Protein AF-A0A3M0WIN6-F1 (afdb_monomer_lite)

Secondary structure (DSSP, 8-state):
---SEEEEE-TT--EEEEEHHHHHHHHHHHHHHHHHHHHHHHHHHHTT-EEEE--EEEETTTTEEEEPPPEEETTTTEEEPPP-SSSEEEEEEETTEEEEEEEEEETT-PPPHHHHHHHHHHHHTTS-SEEEEEEEEEETTEEEEEEEEHHHHHHHT--

Foldseek 3Di:
DDDQWDWDADPVRDTDTDGPVVVVVVVVVVVVQVVQLVVVCVVCVVVVKDKDFDQWEAPVVVLDIDGADWDQDPVVRDTHRHGYPARMWIWHDDPPDIQIEAEHEDQALDDDPVNLVRQVSCCVVVVHVWYWYWYWDDDPPDIDTDTDTSVVVVVVVVD

Radius of gyration: 18.34 Å; chains: 1; bounding box: 46×44×52 Å

pLDDT: mean 90.95, std 9.62, range [39.53, 98.56]

Sequence (159 aa):
MSSKFKATFDDSGNLVLKDKSKIKEGRKSRGAGARFEARVRADLESRGWIVDKWSNNVDLEKNQIVPAKKKFNPFSKVMSIGTGFPDFVCFQKNGDRFDVIGVEVKTSGRLKGEEKEKCRWYLKNEIFREILIAKKLKEKNRIRIEYINFLDIQKGIRK

Structure (mmCIF, N/CA/C/O backbone):
data_AF-A0A3M0WIN6-F1
#
_entry.id   AF-A0A3M0WIN6-F1
#
loop_
_atom_site.group_PDB
_atom_site.id
_atom_site.type_symbol
_atom_site.label_atom_id
_atom_site.label_alt_id
_atom_site.label_comp_id
_atom_site.label_asym_id
_atom_site.label_entity_id
_atom_site.label_seq_id
_atom_site.pdbx_PDB_ins_code
_atom_site.Cartn_x
_atom_site.Cartn_y
_atom_site.Cartn_z
_atom_site.occupancy
_atom_site.B_iso_or_equiv
_atom_site.auth_seq_id
_atom_site.auth_comp_id
_atom_site.auth_asym_id
_atom_site.auth_atom_id
_atom_site.pdbx_PDB_model_num
ATOM 1 N N . MET A 1 1 ? 26.556 -12.479 -31.231 1.00 48.22 1 MET A N 1
ATOM 2 C CA . MET A 1 1 ? 26.512 -11.485 -30.129 1.00 48.22 1 MET A CA 1
ATOM 3 C C . MET A 1 1 ? 25.064 -11.261 -29.702 1.00 48.22 1 MET A C 1
ATOM 5 O O . MET A 1 1 ? 24.225 -11.033 -30.562 1.00 48.22 1 MET A O 1
ATOM 9 N N . SER A 1 2 ? 24.730 -11.349 -28.409 1.00 64.75 2 SER A N 1
ATOM 10 C CA . SER A 1 2 ? 23.366 -11.042 -27.938 1.00 64.75 2 SER A CA 1
ATOM 11 C C . SER A 1 2 ? 23.137 -9.526 -27.932 1.00 64.75 2 SER A C 1
ATOM 13 O O . SER A 1 2 ? 23.825 -8.815 -27.207 1.00 64.75 2 SER A O 1
ATOM 15 N N . SER A 1 3 ? 22.124 -9.049 -28.664 1.00 78.00 3 SER A N 1
ATOM 16 C CA . SER A 1 3 ? 21.669 -7.646 -28.648 1.00 78.00 3 SER A CA 1
ATOM 17 C C . SER A 1 3 ? 21.457 -7.112 -27.217 1.00 78.00 3 SER A C 1
ATOM 19 O O . SER A 1 3 ? 20.881 -7.807 -26.371 1.00 78.00 3 SER A O 1
ATOM 21 N N . LYS A 1 4 ? 21.905 -5.878 -26.943 1.00 88.44 4 LYS A N 1
ATOM 22 C CA . LYS A 1 4 ? 21.758 -5.167 -25.651 1.00 88.44 4 LYS A CA 1
ATOM 23 C C . LYS A 1 4 ? 20.296 -4.835 -25.317 1.00 88.44 4 LYS A C 1
ATOM 25 O O . LYS A 1 4 ? 19.914 -4.775 -24.146 1.00 88.44 4 LYS A O 1
ATOM 30 N N . PHE A 1 5 ? 19.466 -4.675 -26.342 1.00 89.00 5 PHE A N 1
ATOM 31 C CA . PHE A 1 5 ? 18.077 -4.253 -26.216 1.00 89.00 5 PHE A CA 1
ATOM 32 C C . PHE A 1 5 ? 17.115 -5.416 -26.454 1.00 89.00 5 PHE A C 1
ATOM 34 O O . PHE A 1 5 ? 17.432 -6.408 -27.113 1.00 89.00 5 PHE A O 1
ATOM 41 N N . LYS A 1 6 ? 15.919 -5.306 -25.883 1.00 87.62 6 LYS A N 1
ATOM 42 C CA . LYS A 1 6 ? 14.797 -6.196 -26.161 1.00 87.62 6 LYS A CA 1
ATOM 43 C C . LYS A 1 6 ? 13.635 -5.367 -26.701 1.00 87.62 6 LYS A C 1
ATOM 45 O O . LYS A 1 6 ? 13.192 -4.440 -26.028 1.00 87.62 6 LYS A O 1
ATOM 50 N N . ALA A 1 7 ? 13.144 -5.739 -27.878 1.00 89.62 7 ALA A N 1
ATOM 51 C CA . ALA A 1 7 ? 11.899 -5.225 -28.433 1.00 89.62 7 ALA A CA 1
ATOM 52 C C . ALA A 1 7 ? 10.706 -5.636 -27.554 1.00 89.62 7 ALA A C 1
ATOM 54 O O . ALA A 1 7 ? 10.568 -6.807 -27.182 1.00 89.62 7 ALA A O 1
ATOM 55 N N . THR A 1 8 ? 9.872 -4.667 -27.188 1.00 85.88 8 THR A N 1
ATOM 56 C CA . THR A 1 8 ? 8.585 -4.857 -26.507 1.00 85.88 8 THR A CA 1
ATOM 57 C C . THR A 1 8 ? 7.556 -3.928 -27.135 1.00 85.88 8 THR A C 1
ATOM 59 O O . THR A 1 8 ? 7.941 -2.990 -27.817 1.00 85.88 8 THR A O 1
ATOM 62 N N . PHE A 1 9 ? 6.275 -4.128 -26.848 1.00 84.81 9 PHE A N 1
ATOM 63 C CA . PHE A 1 9 ? 5.231 -3.167 -27.200 1.00 84.81 9 PHE A CA 1
ATOM 64 C C . PHE A 1 9 ? 4.732 -2.453 -25.937 1.00 84.81 9 PHE A C 1
ATOM 66 O O . PHE A 1 9 ? 4.812 -3.033 -24.845 1.00 84.81 9 PHE A O 1
ATOM 73 N N . ASP A 1 10 ? 4.338 -1.186 -26.048 1.00 83.06 10 ASP A N 1
ATOM 74 C CA . ASP A 1 10 ? 3.624 -0.471 -24.983 1.00 83.06 10 ASP A CA 1
ATOM 75 C C . ASP A 1 10 ? 2.110 -0.756 -25.026 1.00 83.06 10 ASP A C 1
ATOM 77 O 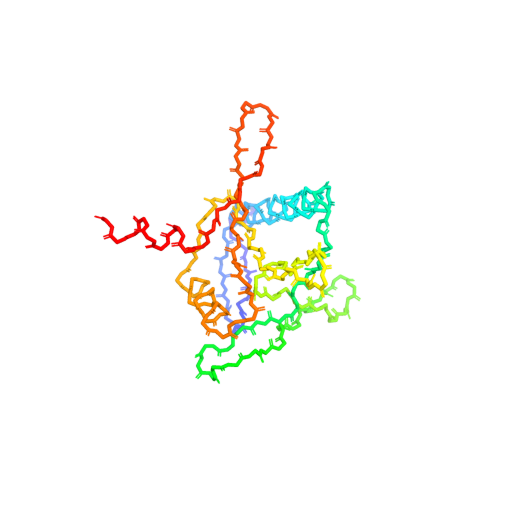O . ASP A 1 10 ? 1.640 -1.537 -25.855 1.00 83.06 10 ASP A O 1
ATOM 81 N N . ASP A 1 11 ? 1.351 -0.155 -24.106 1.00 73.44 11 ASP A N 1
ATOM 82 C CA . ASP A 1 11 ? -0.102 -0.356 -24.010 1.00 73.44 11 ASP A CA 1
ATOM 83 C C . ASP A 1 11 ? -0.863 0.215 -25.226 1.00 73.44 11 ASP A C 1
ATOM 85 O O . ASP A 1 11 ? -2.010 -0.161 -25.459 1.00 73.44 11 ASP A O 1
ATOM 89 N N . SER A 1 12 ? -0.217 1.075 -26.021 1.00 82.94 12 SER A N 1
ATOM 90 C CA . SER A 1 12 ? -0.737 1.637 -27.273 1.00 82.94 12 SER A CA 1
ATOM 91 C C . SER A 1 12 ? -0.294 0.842 -28.510 1.00 82.94 12 SER A C 1
ATOM 93 O O . SER A 1 12 ? -0.635 1.212 -29.630 1.00 82.94 12 SER A O 1
ATOM 95 N N . GLY A 1 13 ? 0.464 -0.246 -28.330 1.00 84.62 13 GLY A N 1
ATOM 96 C CA . GLY A 1 13 ? 0.952 -1.092 -29.418 1.00 84.62 13 GLY A CA 1
ATOM 97 C C . GLY A 1 13 ? 2.201 -0.567 -30.132 1.00 84.62 13 GLY A C 1
ATOM 98 O O . GLY A 1 13 ? 2.584 -1.127 -31.158 1.00 84.62 13 GLY A O 1
ATOM 99 N N . ASN A 1 14 ? 2.878 0.459 -29.609 1.00 88.62 14 ASN A N 1
ATOM 100 C CA . ASN A 1 14 ? 4.104 0.981 -30.214 1.00 88.62 14 ASN A CA 1
ATOM 101 C C . ASN A 1 14 ? 5.312 0.115 -29.858 1.00 88.62 14 ASN A C 1
ATOM 103 O O . ASN A 1 14 ? 5.451 -0.343 -28.721 1.00 88.62 14 ASN A O 1
ATOM 107 N N . LEU A 1 15 ? 6.234 -0.063 -30.809 1.00 89.31 15 LEU A N 1
ATOM 108 C CA . LEU A 1 15 ? 7.501 -0.750 -30.569 1.00 89.31 15 LEU A CA 1
ATOM 109 C C . LEU A 1 15 ? 8.407 0.095 -29.660 1.00 89.31 15 LEU A C 1
ATOM 111 O O . LEU A 1 15 ? 8.808 1.203 -30.001 1.00 89.31 15 LEU A O 1
ATOM 115 N N . VAL A 1 16 ? 8.806 -0.478 -28.528 1.00 90.19 16 VAL A N 1
ATOM 116 C CA . VAL A 1 16 ? 9.724 0.122 -27.559 1.00 90.19 16 VAL A CA 1
ATOM 117 C C . VAL A 1 16 ? 10.924 -0.794 -27.346 1.00 90.19 16 VAL A C 1
ATOM 119 O O . VAL A 1 16 ? 10.792 -1.970 -26.997 1.00 90.19 16 VAL A O 1
ATOM 122 N N . LEU A 1 17 ? 12.126 -0.242 -27.498 1.00 90.38 17 LEU A N 1
ATOM 123 C CA . LEU A 1 17 ? 13.372 -0.934 -27.179 1.00 90.38 17 LEU A CA 1
ATOM 124 C C . LEU A 1 17 ? 13.726 -0.711 -25.708 1.00 90.38 17 LEU A C 1
ATOM 126 O O . LEU A 1 17 ? 14.039 0.400 -25.288 1.00 90.38 17 LEU A O 1
ATOM 130 N N . LYS A 1 18 ? 13.697 -1.778 -24.907 1.00 86.88 18 LYS A N 1
ATOM 131 C CA . LYS A 1 18 ? 14.064 -1.723 -23.485 1.00 86.88 18 LYS A CA 1
ATOM 132 C C . LYS A 1 18 ? 15.419 -2.375 -23.249 1.00 86.88 18 LYS A C 1
ATOM 134 O O . LYS A 1 18 ? 15.676 -3.482 -23.723 1.00 86.88 18 LYS A O 1
ATOM 139 N N . ASP A 1 19 ? 16.277 -1.709 -22.478 1.00 91.50 19 ASP A N 1
ATOM 140 C CA . ASP A 1 19 ? 17.563 -2.271 -22.061 1.00 91.50 19 ASP A CA 1
ATOM 141 C C . ASP A 1 19 ? 17.332 -3.521 -21.192 1.00 91.50 19 ASP A C 1
ATOM 143 O O . ASP A 1 19 ? 16.575 -3.498 -20.210 1.00 91.50 19 ASP A O 1
ATOM 147 N N . LYS A 1 20 ? 17.984 -4.635 -21.547 1.00 89.75 20 LYS A N 1
ATOM 148 C CA . LYS A 1 20 ? 17.852 -5.910 -20.827 1.00 89.75 20 LYS A CA 1
ATOM 149 C C . LYS A 1 20 ? 18.241 -5.796 -19.344 1.00 89.75 20 LYS A C 1
ATOM 151 O O . LYS A 1 20 ? 17.625 -6.469 -18.511 1.00 89.75 20 LYS A O 1
ATOM 156 N N . SER A 1 21 ? 19.199 -4.935 -18.994 1.00 89.81 21 SER A N 1
ATOM 157 C CA . SER A 1 21 ? 19.601 -4.667 -17.604 1.00 89.81 21 SER A CA 1
ATOM 158 C C . SER A 1 21 ? 18.466 -4.017 -16.805 1.00 89.81 21 SER A C 1
ATOM 160 O O . SER A 1 21 ? 18.099 -4.516 -15.739 1.00 89.81 21 SER A O 1
ATOM 162 N N . LYS A 1 22 ? 17.805 -3.000 -17.371 1.00 89.31 22 LYS A N 1
ATOM 163 C CA . LYS A 1 22 ? 16.651 -2.317 -16.765 1.00 89.31 22 LYS A CA 1
ATOM 164 C C . LYS A 1 22 ? 15.445 -3.231 -16.603 1.00 89.31 22 LYS A C 1
ATOM 166 O O . LYS A 1 22 ? 14.759 -3.172 -15.583 1.00 89.31 22 LYS A O 1
ATOM 171 N N . ILE A 1 23 ? 15.218 -4.148 -17.543 1.00 86.62 23 ILE A N 1
ATOM 172 C CA . ILE A 1 23 ? 14.186 -5.186 -17.392 1.00 86.62 23 ILE A CA 1
ATOM 173 C C . ILE A 1 23 ? 14.491 -6.078 -16.177 1.00 86.62 23 ILE A C 1
ATOM 175 O O . ILE A 1 23 ? 13.588 -6.380 -15.388 1.00 86.62 23 ILE A O 1
ATOM 179 N N . LYS A 1 24 ? 15.752 -6.501 -16.006 1.00 89.75 24 LYS A N 1
ATOM 180 C CA . LYS A 1 24 ? 16.187 -7.341 -14.878 1.00 89.75 24 LYS A CA 1
ATOM 181 C C . LYS A 1 24 ? 16.076 -6.593 -13.544 1.00 89.75 24 LYS A C 1
ATOM 183 O O . LYS A 1 24 ? 15.525 -7.146 -12.591 1.00 89.75 24 LYS A O 1
ATOM 188 N N . GLU A 1 25 ? 16.507 -5.333 -13.493 1.00 89.94 25 GLU A N 1
ATOM 189 C CA . GLU A 1 25 ? 16.333 -4.444 -12.334 1.00 89.94 25 GLU A CA 1
ATOM 190 C C . GLU A 1 25 ? 14.855 -4.281 -11.969 1.00 89.94 25 GLU A C 1
ATOM 192 O O . GLU A 1 25 ? 14.475 -4.488 -10.817 1.00 89.94 25 GLU A O 1
ATOM 197 N N . GLY A 1 26 ? 13.993 -4.011 -12.953 1.00 87.56 26 GLY A N 1
ATOM 198 C CA . GLY A 1 26 ? 12.555 -3.864 -12.742 1.00 87.56 26 GLY A CA 1
ATOM 199 C C . GLY A 1 26 ? 11.887 -5.141 -12.223 1.00 87.56 26 GLY A C 1
ATOM 200 O O . GLY A 1 26 ? 10.994 -5.074 -11.380 1.00 87.56 26 GLY A O 1
ATOM 201 N N . ARG A 1 27 ? 12.322 -6.326 -12.676 1.00 88.62 27 ARG A N 1
ATOM 202 C CA . ARG A 1 27 ? 11.866 -7.615 -12.118 1.00 88.62 27 ARG A CA 1
ATOM 203 C C . ARG A 1 27 ? 12.288 -7.773 -10.657 1.00 88.62 27 ARG A C 1
ATOM 205 O O . ARG A 1 27 ? 11.456 -8.120 -9.822 1.00 88.62 27 ARG A O 1
ATOM 212 N N . LYS A 1 28 ? 13.553 -7.477 -10.342 1.00 91.25 28 LYS A N 1
ATOM 213 C CA . LYS A 1 28 ? 14.084 -7.549 -8.973 1.00 91.25 28 LYS A CA 1
ATOM 214 C C . LYS A 1 28 ? 13.363 -6.575 -8.037 1.00 91.25 28 LYS A C 1
ATOM 216 O O . LYS A 1 28 ? 12.997 -6.967 -6.932 1.00 91.25 28 LYS A O 1
ATOM 221 N N . SER A 1 29 ? 13.123 -5.348 -8.501 1.00 88.44 29 SER A N 1
ATOM 222 C CA . SER A 1 29 ? 12.399 -4.305 -7.770 1.00 88.44 29 SER A CA 1
ATOM 223 C C . SER A 1 29 ? 10.961 -4.725 -7.462 1.00 88.44 29 SER A C 1
ATOM 225 O O . SER A 1 29 ? 10.575 -4.742 -6.297 1.00 88.44 29 SER A O 1
ATOM 227 N N . ARG A 1 30 ? 10.202 -5.199 -8.463 1.00 88.62 30 ARG A N 1
ATOM 228 C CA . ARG A 1 30 ? 8.834 -5.711 -8.255 1.00 88.62 30 ARG A CA 1
ATOM 229 C C . ARG A 1 30 ? 8.782 -6.869 -7.263 1.00 88.62 30 ARG A C 1
ATOM 231 O O . ARG A 1 30 ? 7.947 -6.864 -6.368 1.00 88.62 30 ARG A O 1
ATOM 238 N N . GLY A 1 31 ? 9.704 -7.827 -7.376 1.00 91.69 31 GLY A N 1
ATOM 239 C CA . GLY A 1 31 ? 9.790 -8.929 -6.416 1.00 91.69 31 GLY A CA 1
ATOM 240 C C . GLY A 1 31 ? 10.124 -8.457 -4.996 1.00 91.69 31 GLY A C 1
ATOM 241 O O . GLY A 1 31 ? 9.608 -9.004 -4.027 1.00 91.69 31 GLY A O 1
ATOM 242 N N . ALA A 1 32 ? 10.973 -7.436 -4.848 1.00 91.31 32 ALA A N 1
ATOM 243 C CA . ALA A 1 32 ? 11.260 -6.835 -3.547 1.00 91.31 32 ALA A CA 1
ATOM 244 C C . ALA A 1 32 ? 10.054 -6.076 -2.975 1.00 91.31 32 ALA A C 1
ATOM 246 O O . ALA A 1 32 ? 9.805 -6.197 -1.778 1.00 91.31 32 ALA A O 1
ATOM 247 N N . GLY A 1 33 ? 9.310 -5.357 -3.821 1.00 92.50 33 GLY A N 1
ATOM 248 C CA . GLY A 1 33 ? 8.065 -4.678 -3.459 1.00 92.50 33 GLY A CA 1
ATOM 249 C C . GLY A 1 33 ? 7.017 -5.656 -2.938 1.00 92.50 33 GLY A C 1
ATOM 250 O O . GLY A 1 33 ? 6.584 -5.512 -1.804 1.00 92.50 33 GLY A O 1
ATOM 251 N N . ALA A 1 34 ? 6.730 -6.725 -3.688 1.00 92.88 34 ALA A N 1
ATOM 252 C CA . ALA A 1 34 ? 5.767 -7.752 -3.278 1.00 92.88 34 ALA A CA 1
ATOM 253 C C . ALA A 1 34 ? 6.138 -8.419 -1.939 1.00 92.88 34 ALA A C 1
ATOM 255 O O . ALA A 1 34 ? 5.289 -8.627 -1.078 1.00 92.88 34 ALA A O 1
ATOM 256 N N . ARG A 1 35 ? 7.429 -8.710 -1.716 1.00 95.25 35 ARG A N 1
ATOM 257 C CA . ARG A 1 35 ? 7.896 -9.233 -0.418 1.00 95.25 35 ARG A CA 1
ATOM 258 C C . ARG A 1 35 ? 7.745 -8.225 0.718 1.00 95.25 35 ARG A C 1
ATOM 260 O O . ARG A 1 35 ? 7.569 -8.635 1.859 1.00 95.25 35 ARG A O 1
ATOM 267 N N . PHE A 1 36 ? 7.901 -6.934 0.439 1.00 95.94 36 PHE A N 1
ATOM 268 C CA . PHE A 1 36 ? 7.728 -5.895 1.447 1.00 95.94 36 PHE A CA 1
ATOM 269 C C . PHE A 1 36 ? 6.246 -5.703 1.785 1.00 95.94 36 PHE A C 1
ATOM 271 O O . PHE A 1 36 ? 5.910 -5.704 2.959 1.00 95.94 36 PHE A O 1
ATOM 278 N N . GLU A 1 37 ? 5.372 -5.665 0.781 1.00 96.56 37 GLU A N 1
ATOM 279 C CA . GLU A 1 37 ? 3.915 -5.651 0.942 1.00 96.56 37 GLU A CA 1
ATOM 280 C C . GLU A 1 37 ? 3.416 -6.825 1.799 1.00 96.56 37 GLU A C 1
ATOM 282 O O . GLU A 1 37 ? 2.694 -6.610 2.770 1.00 96.56 37 GLU A O 1
ATOM 287 N N . ALA A 1 38 ? 3.885 -8.049 1.532 1.00 96.44 38 ALA A N 1
ATOM 288 C CA . ALA A 1 38 ? 3.541 -9.217 2.347 1.00 96.44 38 ALA A CA 1
ATOM 289 C C . ALA A 1 38 ? 3.971 -9.075 3.821 1.00 96.44 38 ALA A C 1
ATOM 291 O O . ALA A 1 38 ? 3.262 -9.521 4.718 1.00 96.44 38 ALA A O 1
ATOM 292 N N . ARG A 1 39 ? 5.115 -8.429 4.086 1.00 97.19 39 ARG A N 1
ATOM 293 C CA . ARG A 1 39 ? 5.569 -8.145 5.459 1.00 97.19 39 ARG A CA 1
ATOM 294 C C . ARG A 1 39 ? 4.727 -7.073 6.137 1.00 97.19 39 ARG A C 1
ATOM 296 O O . ARG A 1 39 ? 4.501 -7.187 7.332 1.00 97.19 39 ARG A O 1
ATOM 303 N N . VAL A 1 40 ? 4.296 -6.050 5.397 1.00 98.19 40 VAL A N 1
ATOM 304 C CA . VAL A 1 40 ? 3.401 -5.006 5.918 1.00 98.19 40 VAL A CA 1
ATOM 305 C C . VAL A 1 40 ? 2.069 -5.618 6.330 1.00 98.19 40 VAL A C 1
ATOM 307 O O . VAL A 1 40 ? 1.631 -5.372 7.445 1.00 98.19 40 VAL A O 1
ATOM 310 N N . ARG A 1 41 ? 1.481 -6.484 5.491 1.00 98.38 41 ARG A N 1
ATOM 311 C CA . ARG A 1 41 ? 0.278 -7.242 5.863 1.00 98.38 41 ARG A CA 1
ATOM 312 C C . ARG A 1 41 ? 0.484 -8.014 7.168 1.00 98.38 41 ARG A C 1
ATOM 314 O O . ARG A 1 41 ? -0.267 -7.797 8.107 1.00 98.38 41 ARG A O 1
ATOM 321 N N . ALA A 1 42 ? 1.521 -8.851 7.236 1.00 98.25 42 ALA A N 1
ATOM 322 C CA . ALA A 1 42 ? 1.775 -9.673 8.419 1.00 98.25 42 ALA A CA 1
ATOM 323 C C . ALA A 1 42 ? 2.001 -8.831 9.691 1.00 98.25 42 ALA A C 1
ATOM 325 O O . ALA A 1 42 ? 1.556 -9.206 10.771 1.00 98.25 42 ALA A O 1
ATOM 326 N N . ASP A 1 43 ? 2.679 -7.684 9.575 1.00 98.19 43 ASP A N 1
ATOM 327 C CA . ASP A 1 43 ? 2.877 -6.756 10.693 1.00 98.19 43 ASP A CA 1
ATOM 328 C C . ASP A 1 43 ? 1.556 -6.104 11.141 1.00 98.19 43 ASP A C 1
ATOM 330 O O . ASP A 1 43 ? 1.287 -6.073 12.339 1.00 98.19 43 ASP A O 1
ATOM 334 N N . LEU A 1 44 ? 0.705 -5.650 10.215 1.00 98.50 44 LEU A N 1
ATOM 335 C CA . LEU A 1 44 ? -0.625 -5.104 10.527 1.00 98.50 44 LEU A CA 1
ATOM 336 C C . LEU A 1 44 ? -1.532 -6.150 11.191 1.00 98.50 44 LEU A C 1
ATOM 338 O O . LEU A 1 44 ? -2.119 -5.875 12.237 1.00 98.50 44 LEU A O 1
ATOM 342 N N . GLU A 1 45 ? -1.588 -7.361 10.634 1.00 98.44 45 GLU A N 1
ATOM 343 C CA . GLU A 1 45 ? -2.344 -8.490 11.191 1.00 98.44 45 GLU A CA 1
ATOM 344 C C . GLU A 1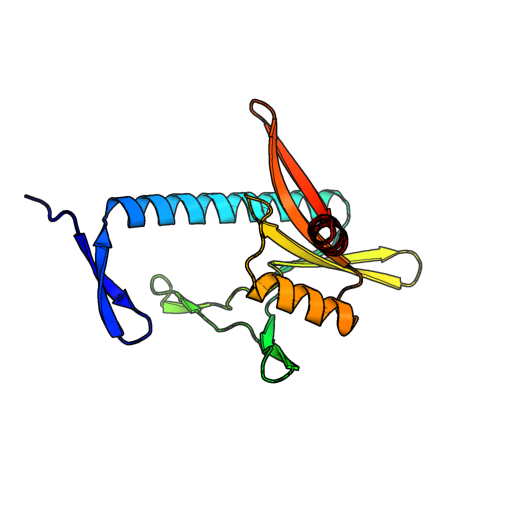 45 ? -1.861 -8.837 12.606 1.00 98.44 45 GLU A C 1
ATOM 346 O O . GLU A 1 45 ? -2.671 -9.008 13.515 1.00 98.44 45 GLU A O 1
ATOM 351 N N . SER A 1 46 ? -0.542 -8.833 12.843 1.00 98.12 46 SER A N 1
ATOM 352 C CA . SER A 1 46 ? 0.030 -9.061 14.181 1.00 98.12 46 SER A CA 1
ATOM 353 C C . SER A 1 46 ? -0.347 -7.986 15.210 1.00 98.12 46 SER A C 1
ATOM 355 O O . SER A 1 46 ? -0.303 -8.243 16.411 1.00 98.12 46 SER A O 1
ATOM 357 N N . ARG A 1 47 ? -0.746 -6.791 14.752 1.00 97.31 47 ARG A N 1
ATOM 358 C CA . ARG A 1 47 ? -1.242 -5.678 15.583 1.00 97.31 47 ARG A CA 1
ATOM 359 C C . ARG A 1 47 ? -2.768 -5.702 15.748 1.00 97.31 47 ARG A C 1
ATOM 361 O O . ARG A 1 47 ? -3.337 -4.765 16.305 1.00 97.31 47 ARG A O 1
ATOM 368 N N . GLY A 1 48 ? -3.428 -6.755 15.266 1.00 97.19 48 GLY A N 1
ATOM 369 C CA . GLY A 1 48 ? -4.867 -6.963 15.399 1.00 97.19 48 GLY A CA 1
ATOM 370 C C . GLY A 1 48 ? -5.714 -6.264 14.336 1.00 97.19 48 GLY A C 1
ATOM 371 O O . GLY A 1 48 ? -6.925 -6.153 14.524 1.00 97.19 48 GLY A O 1
ATOM 372 N N . TRP A 1 49 ? -5.110 -5.787 13.245 1.00 98.44 49 TRP A N 1
ATOM 373 C CA . TRP A 1 49 ? -5.862 -5.299 12.091 1.00 98.44 49 TRP A CA 1
ATOM 374 C C . TRP A 1 49 ? -6.329 -6.465 11.226 1.00 98.44 49 TRP A C 1
ATOM 376 O O . TRP A 1 49 ? -5.564 -7.381 10.936 1.00 98.44 49 TRP A O 1
ATOM 386 N N . ILE A 1 50 ? -7.564 -6.394 10.741 1.00 98.44 50 ILE A N 1
ATOM 387 C CA . ILE A 1 50 ? -8.015 -7.223 9.625 1.00 98.44 50 ILE A CA 1
ATOM 388 C C . ILE A 1 50 ? -7.615 -6.494 8.344 1.00 98.44 50 ILE A C 1
ATOM 390 O O . ILE A 1 50 ? -7.892 -5.302 8.203 1.00 98.44 50 ILE A O 1
ATOM 394 N N . VAL A 1 51 ? -6.933 -7.185 7.430 1.00 98.38 51 VAL A N 1
ATOM 395 C CA . VAL A 1 51 ? -6.292 -6.570 6.259 1.00 98.38 51 VAL A CA 1
ATOM 396 C C . VAL A 1 51 ? -6.784 -7.231 4.979 1.00 98.38 51 VAL A C 1
ATOM 398 O O . VAL A 1 51 ? -6.649 -8.441 4.815 1.00 98.38 51 VAL A O 1
ATOM 401 N N . ASP A 1 52 ? -7.251 -6.432 4.020 1.00 96.75 52 ASP A N 1
ATOM 402 C CA . ASP A 1 52 ? -7.578 -6.909 2.673 1.00 96.75 52 ASP A CA 1
ATOM 403 C C . ASP A 1 52 ? -6.920 -6.051 1.581 1.00 96.75 52 ASP A C 1
ATOM 405 O O . ASP A 1 52 ? -6.570 -4.886 1.796 1.00 96.75 52 ASP A O 1
ATOM 409 N N . LYS A 1 53 ? -6.709 -6.627 0.387 1.00 94.94 53 LYS A N 1
ATOM 410 C CA . LYS A 1 53 ? -6.292 -5.847 -0.786 1.00 94.94 53 LYS A CA 1
ATOM 411 C C . LYS A 1 53 ? -7.450 -4.962 -1.212 1.00 94.94 53 LYS A C 1
ATOM 413 O O . LYS A 1 53 ? -8.518 -5.446 -1.574 1.00 94.94 53 LYS A O 1
ATOM 418 N N . TRP A 1 54 ? -7.195 -3.665 -1.295 1.00 95.25 54 TRP A N 1
ATOM 419 C CA . TRP A 1 54 ? -8.184 -2.766 -1.857 1.00 95.25 54 TRP A CA 1
ATOM 420 C C . TRP A 1 54 ? -8.245 -2.949 -3.378 1.00 95.25 54 TRP A C 1
ATOM 422 O O . TRP A 1 54 ? -7.255 -2.789 -4.097 1.00 95.25 54 TRP A O 1
ATOM 432 N N . SER A 1 55 ? -9.417 -3.339 -3.869 1.00 94.31 55 SER A N 1
ATOM 433 C CA . SER A 1 55 ? -9.670 -3.661 -5.278 1.00 94.31 55 SER A CA 1
ATOM 434 C C . SER A 1 55 ? -10.335 -2.513 -6.046 1.00 94.31 55 SER A C 1
ATOM 436 O O . SER A 1 55 ? -10.727 -2.690 -7.200 1.00 94.31 55 SER A O 1
ATOM 438 N N . ASN A 1 56 ? -10.403 -1.318 -5.446 1.00 95.25 56 ASN A N 1
ATOM 439 C CA . ASN A 1 56 ? -10.944 -0.115 -6.072 1.00 95.25 56 ASN A CA 1
ATOM 440 C C . ASN A 1 56 ? -9.880 0.976 -6.266 1.00 95.25 56 ASN A C 1
ATOM 442 O O . ASN A 1 56 ? -8.834 1.004 -5.623 1.00 95.25 56 ASN A O 1
ATOM 446 N N . ASN A 1 57 ? -10.142 1.899 -7.176 1.00 95.38 57 ASN A N 1
ATOM 447 C CA . ASN A 1 57 ? -9.326 3.073 -7.450 1.00 95.38 57 ASN A CA 1
ATOM 448 C C . ASN A 1 57 ? -10.220 4.317 -7.461 1.00 95.38 57 ASN A C 1
ATOM 450 O O . ASN A 1 57 ? -11.442 4.206 -7.404 1.00 95.38 57 ASN A O 1
ATOM 454 N N . VAL A 1 58 ? -9.614 5.493 -7.568 1.00 95.56 58 VAL A N 1
ATOM 455 C CA . VAL A 1 58 ? -10.344 6.753 -7.731 1.00 95.56 58 VAL A CA 1
ATOM 456 C C . VAL A 1 58 ? -10.143 7.246 -9.154 1.00 95.56 58 VAL A C 1
ATOM 458 O O . VAL A 1 58 ? -9.005 7.379 -9.611 1.00 95.56 58 VAL A O 1
ATOM 461 N N . ASP A 1 59 ? -11.250 7.521 -9.833 1.00 95.75 59 ASP A N 1
ATOM 462 C CA . ASP A 1 59 ? -11.272 8.342 -11.036 1.00 95.75 59 ASP A CA 1
ATOM 463 C C . ASP A 1 59 ? -11.356 9.806 -10.583 1.00 95.75 59 ASP A C 1
ATOM 465 O O . ASP A 1 59 ? -12.402 10.263 -10.117 1.00 95.75 59 ASP A O 1
ATOM 469 N N . LEU A 1 60 ? -10.219 10.510 -10.626 1.00 95.56 60 LEU A N 1
ATOM 470 C CA . LEU A 1 60 ? -10.111 11.892 -10.147 1.00 95.56 60 LEU A CA 1
ATOM 471 C C . LEU A 1 60 ? -10.861 12.881 -11.050 1.00 95.56 60 LEU A C 1
ATOM 473 O O . LEU A 1 60 ? -11.305 13.913 -10.557 1.00 95.56 60 LEU A O 1
ATOM 477 N N . GLU A 1 61 ? -11.037 12.563 -12.335 1.00 95.62 61 GLU A N 1
ATOM 478 C CA . GLU A 1 61 ? -11.782 13.405 -13.277 1.00 95.62 61 GLU A CA 1
ATOM 479 C C . GLU A 1 61 ? -13.288 13.279 -13.038 1.00 95.62 61 GLU A C 1
ATOM 481 O O . GLU A 1 61 ? -14.005 14.276 -13.004 1.00 95.62 61 GLU A O 1
ATOM 486 N N . LYS A 1 62 ? -13.767 12.050 -12.810 1.00 96.19 62 LYS A N 1
ATOM 487 C CA . LYS A 1 62 ? -15.186 11.771 -12.534 1.00 96.19 62 LYS A CA 1
ATOM 488 C C . LYS A 1 62 ? -15.558 11.864 -11.058 1.00 96.19 62 LYS A C 1
ATOM 490 O O . LYS A 1 62 ? -16.721 11.673 -10.719 1.00 96.19 62 LYS A O 1
ATOM 495 N N . ASN A 1 63 ? -14.586 12.139 -10.189 1.00 96.06 63 ASN A N 1
ATOM 496 C CA . ASN A 1 63 ? -14.767 12.298 -8.749 1.00 96.06 63 ASN A CA 1
ATOM 497 C C . ASN A 1 63 ? -15.500 11.105 -8.093 1.00 96.06 63 ASN A C 1
ATOM 499 O O . ASN A 1 63 ? -16.409 11.296 -7.289 1.00 96.06 63 ASN A O 1
ATOM 503 N N . GLN A 1 64 ? -15.120 9.872 -8.441 1.00 96.62 64 GLN A N 1
ATOM 504 C CA . GLN A 1 64 ? -15.790 8.661 -7.949 1.00 96.62 64 GLN A CA 1
ATOM 505 C C . GLN A 1 64 ? -14.836 7.475 -7.767 1.00 96.62 64 GLN A C 1
ATOM 507 O O . GLN A 1 64 ? -13.768 7.402 -8.383 1.00 96.62 64 GLN A O 1
ATOM 512 N N . ILE A 1 65 ? -15.260 6.506 -6.953 1.00 96.62 65 ILE A N 1
ATOM 513 C CA . ILE A 1 65 ? -14.588 5.210 -6.828 1.00 96.62 65 ILE A CA 1
ATOM 514 C C . ILE A 1 65 ? -14.946 4.347 -8.040 1.00 96.62 65 ILE A C 1
ATOM 516 O O . ILE A 1 65 ? -16.110 4.221 -8.411 1.00 96.62 65 ILE A O 1
ATOM 520 N N . VAL A 1 66 ? -13.938 3.725 -8.642 1.00 95.38 66 VAL A N 1
ATOM 521 C CA . VAL A 1 66 ? -14.084 2.798 -9.767 1.00 95.38 66 VAL A CA 1
ATOM 522 C C . VAL A 1 66 ? -13.360 1.484 -9.472 1.00 95.38 66 VAL A C 1
ATOM 524 O O . VAL A 1 66 ? -12.329 1.497 -8.796 1.00 95.38 66 VAL A O 1
ATOM 527 N N . PRO A 1 67 ? -13.823 0.338 -9.992 1.00 94.31 67 PRO A N 1
ATOM 528 C CA . PRO A 1 67 ? -13.092 -0.918 -9.852 1.00 94.31 67 PRO A CA 1
ATOM 529 C C . PRO A 1 67 ? -11.678 -0.829 -10.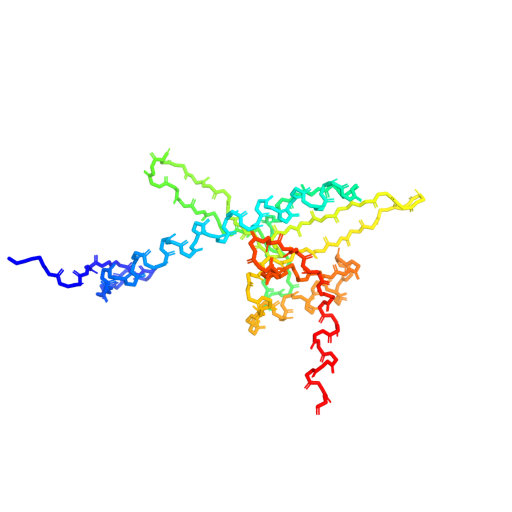444 1.00 94.31 67 PRO A C 1
ATOM 531 O O . PRO A 1 67 ? -11.461 -0.211 -11.492 1.00 94.31 67 PRO A O 1
ATOM 534 N N . ALA A 1 68 ? -10.701 -1.481 -9.810 1.00 91.50 68 ALA A N 1
ATOM 535 C CA . ALA A 1 68 ? -9.353 -1.564 -10.360 1.00 91.50 68 ALA A CA 1
ATOM 536 C C . ALA A 1 68 ? -9.358 -2.306 -11.709 1.00 91.50 68 ALA A C 1
ATOM 538 O O . ALA A 1 68 ? -9.999 -3.349 -11.876 1.00 91.50 68 ALA A O 1
ATOM 539 N N . LYS A 1 69 ? -8.605 -1.782 -12.686 1.00 87.25 69 LYS A N 1
ATOM 540 C CA . LYS A 1 69 ? -8.505 -2.385 -14.022 1.00 87.25 69 LYS A CA 1
ATOM 541 C C . LYS A 1 69 ? -7.981 -3.819 -13.913 1.00 87.25 69 LYS A C 1
ATOM 543 O O . LYS A 1 69 ? -6.899 -4.050 -13.373 1.00 87.25 69 LYS A O 1
ATOM 548 N N . LYS A 1 70 ? -8.730 -4.782 -14.456 1.00 86.75 70 LYS A N 1
ATOM 549 C CA . LYS A 1 70 ? -8.301 -6.187 -14.518 1.00 86.75 70 LYS A CA 1
ATOM 550 C C . LYS A 1 70 ? -7.036 -6.308 -15.369 1.00 86.75 70 LYS A C 1
ATOM 552 O O . LYS A 1 70 ? -6.891 -5.623 -16.379 1.00 86.75 70 LYS A O 1
ATOM 557 N N . LYS A 1 71 ? -6.138 -7.213 -14.985 1.00 83.00 71 LYS A N 1
ATOM 558 C CA . LYS A 1 71 ? -4.892 -7.482 -15.703 1.00 83.00 71 LYS A CA 1
ATOM 559 C C . LYS A 1 71 ? -4.864 -8.922 -16.188 1.00 83.00 71 LYS A C 1
ATOM 561 O O . LYS A 1 71 ? -5.035 -9.848 -15.401 1.00 83.00 71 LYS A O 1
ATOM 566 N N . PHE A 1 72 ? -4.610 -9.113 -17.478 1.00 82.12 72 PHE A N 1
ATOM 567 C CA . PHE A 1 72 ? -4.453 -10.447 -18.042 1.00 82.12 72 PHE A CA 1
ATOM 568 C C . PHE A 1 72 ? -3.172 -11.112 -17.523 1.00 82.12 72 PHE A C 1
ATOM 570 O O . PHE A 1 72 ? -2.081 -10.534 -17.602 1.00 82.12 72 PHE A O 1
ATOM 577 N N . ASN A 1 73 ? -3.301 -12.330 -16.998 1.00 81.25 73 ASN A N 1
ATOM 578 C CA . ASN A 1 73 ? -2.173 -13.181 -16.650 1.00 81.25 73 ASN A CA 1
ATOM 579 C C . ASN A 1 73 ? -1.915 -14.175 -17.799 1.00 81.25 73 ASN A C 1
ATOM 581 O O . ASN A 1 73 ? -2.687 -15.118 -17.963 1.00 81.25 73 ASN A O 1
ATOM 585 N N . PRO A 1 74 ? -0.825 -14.020 -18.575 1.00 81.62 74 PRO A N 1
ATOM 586 C CA . PRO A 1 74 ? -0.560 -14.877 -19.729 1.00 81.62 74 PRO A CA 1
ATOM 587 C C . PRO A 1 74 ? -0.168 -16.312 -19.360 1.00 81.62 74 PRO A C 1
ATOM 589 O O . PRO A 1 74 ? -0.301 -17.198 -20.197 1.00 81.62 74 PRO A O 1
ATOM 592 N N . PHE A 1 75 ? 0.303 -16.559 -18.133 1.00 82.50 75 PHE A N 1
ATOM 593 C CA . PHE A 1 75 ? 0.719 -17.898 -17.707 1.00 82.50 75 PHE A CA 1
ATOM 594 C C . PHE A 1 75 ? -0.481 -18.794 -17.409 1.00 82.50 75 PHE A C 1
ATOM 596 O O . PHE A 1 75 ? -0.525 -19.931 -17.861 1.00 82.50 75 PHE A O 1
ATOM 603 N N . SER A 1 76 ? -1.463 -18.266 -16.680 1.00 86.38 76 SER A N 1
ATOM 604 C CA . SER A 1 76 ? -2.699 -18.979 -16.341 1.00 86.38 76 SER A CA 1
ATOM 605 C C . SER A 1 76 ? -3.852 -18.689 -17.306 1.00 86.38 76 SER A C 1
ATOM 607 O O . SER A 1 76 ? -4.918 -19.273 -17.157 1.00 86.38 76 SER A O 1
ATOM 609 N N . LYS A 1 77 ? -3.650 -17.802 -18.291 1.00 88.25 77 LYS A N 1
ATOM 610 C CA . LYS A 1 77 ? -4.643 -17.376 -19.294 1.00 88.25 77 LYS A CA 1
ATOM 611 C C . LYS A 1 77 ? -5.962 -16.866 -18.691 1.00 88.25 77 LYS A C 1
ATOM 613 O O . LYS A 1 77 ? -7.023 -17.043 -19.280 1.00 88.25 77 LYS A O 1
ATOM 618 N N . VAL A 1 78 ? -5.902 -16.200 -17.537 1.00 87.31 78 VAL A N 1
ATOM 619 C CA . VAL A 1 78 ? -7.081 -15.637 -16.850 1.00 87.31 78 VAL A CA 1
ATOM 620 C C . VAL A 1 78 ? -6.937 -14.139 -16.598 1.00 87.31 78 VAL A C 1
ATOM 622 O O . VAL A 1 78 ? -5.829 -13.611 -16.475 1.00 87.31 78 VAL A O 1
ATOM 625 N N . MET A 1 79 ? -8.073 -13.447 -16.487 1.00 84.25 79 MET A N 1
ATOM 626 C CA . MET A 1 79 ? -8.122 -12.055 -16.039 1.00 84.25 79 MET A CA 1
ATOM 627 C C . MET A 1 79 ? -7.996 -12.009 -14.517 1.00 84.25 79 MET A C 1
ATOM 629 O O . MET A 1 79 ? -8.917 -12.389 -13.799 1.00 84.25 79 MET A O 1
ATOM 633 N N . SER A 1 80 ? -6.862 -11.534 -14.016 1.00 77.31 80 SER A N 1
ATOM 634 C CA . SER A 1 80 ? -6.667 -11.296 -12.588 1.00 77.31 80 SER A CA 1
ATOM 635 C C . SER A 1 80 ? -7.217 -9.922 -12.204 1.00 77.31 80 SER A C 1
ATOM 637 O O . SER A 1 80 ? -7.104 -8.959 -12.969 1.00 77.31 80 SER A O 1
ATOM 639 N N . ILE A 1 81 ? -7.810 -9.819 -11.015 1.00 75.50 81 ILE A N 1
ATOM 640 C CA . ILE A 1 81 ? -8.210 -8.530 -10.441 1.00 75.50 81 ILE A CA 1
ATOM 641 C C . ILE A 1 81 ? -6.947 -7.670 -10.288 1.00 75.50 81 ILE A C 1
ATOM 643 O O . ILE A 1 81 ? -5.910 -8.149 -9.822 1.00 75.50 81 ILE A O 1
ATOM 647 N N . GLY A 1 82 ? -7.005 -6.426 -10.765 1.00 73.69 82 GLY A N 1
ATOM 648 C CA . GLY A 1 82 ? -5.919 -5.470 -10.571 1.00 73.69 82 GLY A CA 1
ATOM 649 C C . GLY A 1 82 ? -5.857 -4.994 -9.124 1.00 73.69 82 GLY A C 1
ATOM 650 O O . GLY A 1 82 ? -6.839 -5.063 -8.394 1.00 73.69 82 GLY A O 1
ATOM 651 N N . THR A 1 83 ? -4.708 -4.481 -8.703 1.00 73.69 83 THR A N 1
ATOM 652 C CA . THR A 1 83 ? -4.588 -3.822 -7.400 1.00 73.69 83 THR A CA 1
ATOM 653 C C . THR A 1 83 ? -5.093 -2.387 -7.500 1.00 73.69 83 THR A C 1
ATOM 655 O O . THR A 1 83 ? -4.729 -1.664 -8.433 1.00 73.69 83 THR A O 1
ATOM 658 N N . GLY A 1 84 ? -5.948 -1.999 -6.559 1.00 91.31 84 GLY A N 1
ATOM 659 C CA . GLY A 1 84 ? -6.462 -0.649 -6.411 1.00 91.31 84 GLY A CA 1
ATOM 660 C C . GLY A 1 84 ? -5.449 0.327 -5.816 1.00 91.31 84 GLY A C 1
ATOM 661 O O . GLY A 1 84 ? -4.242 0.089 -5.840 1.00 91.31 84 GLY A O 1
ATOM 662 N N . PHE A 1 85 ? -5.959 1.444 -5.305 1.00 95.19 85 PHE A N 1
ATOM 663 C CA . PHE A 1 85 ? -5.207 2.380 -4.469 1.00 95.19 85 PHE A CA 1
ATOM 664 C C . PHE A 1 85 ? -6.103 2.821 -3.308 1.00 95.19 85 PHE A C 1
ATOM 666 O O . PHE A 1 85 ? -7.228 3.240 -3.603 1.00 95.19 85 PHE A O 1
ATOM 673 N N . PRO A 1 86 ? -5.660 2.768 -2.038 1.00 97.06 86 PRO A N 1
ATOM 674 C CA . PRO A 1 86 ? -4.330 2.338 -1.563 1.00 97.06 86 PRO A CA 1
ATOM 675 C C . PRO A 1 86 ? -4.084 0.823 -1.722 1.00 97.06 86 PRO A C 1
ATOM 677 O O . PRO A 1 86 ? -4.964 0.103 -2.177 1.00 97.06 86 PRO A O 1
ATOM 680 N N . ASP A 1 87 ? -2.894 0.322 -1.380 1.00 96.75 87 ASP A N 1
ATOM 681 C CA . ASP A 1 87 ? -2.579 -1.116 -1.453 1.00 96.75 87 ASP A CA 1
ATOM 682 C C . ASP A 1 87 ? -3.474 -2.004 -0.572 1.00 96.75 87 ASP A C 1
ATOM 684 O O . ASP A 1 87 ? -3.835 -3.113 -0.990 1.00 96.75 87 ASP A O 1
ATOM 688 N N . PHE A 1 88 ? -3.806 -1.541 0.634 1.00 98.00 88 PHE A N 1
ATOM 689 C CA . PHE A 1 88 ? -4.650 -2.253 1.589 1.00 98.00 88 PHE A CA 1
ATOM 690 C C . PHE A 1 88 ? -5.759 -1.367 2.146 1.00 98.00 88 PHE A C 1
ATOM 692 O O . PHE A 1 88 ? -5.562 -0.173 2.378 1.00 98.00 88 PHE A O 1
ATOM 699 N N . VAL A 1 89 ? -6.886 -2.004 2.450 1.00 98.12 89 VAL A N 1
ATOM 700 C CA . VAL A 1 89 ? -7.846 -1.518 3.440 1.00 98.12 89 VAL A CA 1
ATOM 701 C C . VAL A 1 89 ? -7.637 -2.322 4.716 1.00 98.12 89 VAL A C 1
ATOM 703 O O . VAL A 1 89 ? -7.502 -3.547 4.666 1.00 98.12 89 VAL A O 1
ATOM 706 N N . CYS A 1 90 ? -7.565 -1.636 5.852 1.00 98.56 90 CYS A N 1
ATOM 707 C CA . CYS A 1 90 ? -7.406 -2.275 7.151 1.00 98.56 90 CYS A CA 1
ATOM 708 C C . CYS A 1 90 ? -8.523 -1.814 8.075 1.00 98.56 90 CYS A C 1
ATOM 710 O O . CYS A 1 90 ? -8.851 -0.627 8.097 1.00 98.56 90 CYS A O 1
ATOM 712 N N . PHE A 1 91 ? -9.090 -2.738 8.844 1.00 97.88 91 PHE A N 1
ATOM 713 C CA . PHE A 1 91 ? -10.104 -2.406 9.831 1.00 97.88 91 PHE A CA 1
ATOM 714 C C . PHE A 1 91 ? -9.891 -3.126 11.158 1.00 97.88 91 PHE A C 1
ATOM 716 O O . PHE A 1 91 ? -9.427 -4.265 11.203 1.00 97.88 91 PHE A O 1
ATOM 723 N N . GLN A 1 92 ? -10.210 -2.439 12.249 1.00 97.62 92 GLN A N 1
ATOM 724 C CA . GLN A 1 92 ? -10.056 -2.942 13.610 1.00 97.62 92 GLN A CA 1
ATOM 725 C C . GLN A 1 92 ? -11.237 -2.474 14.460 1.00 97.62 92 GLN A C 1
ATOM 727 O O . GLN A 1 92 ? -11.678 -1.330 14.347 1.00 97.62 92 GLN A O 1
ATOM 732 N N . LYS A 1 93 ? -11.777 -3.367 15.296 1.00 96.06 93 LYS A N 1
ATOM 733 C CA . LYS A 1 93 ? -12.874 -3.025 16.206 1.00 96.06 93 LYS A CA 1
ATOM 734 C C . LYS A 1 93 ? -12.358 -2.102 17.312 1.00 96.06 93 LYS A C 1
ATOM 736 O O . LYS A 1 93 ? -11.365 -2.418 17.961 1.00 96.06 93 LYS A O 1
ATOM 741 N N . ASN A 1 94 ? -13.062 -1.002 17.543 1.00 93.31 94 ASN A N 1
ATOM 742 C CA . ASN A 1 94 ? -12.774 -0.018 18.575 1.00 93.31 94 ASN A CA 1
ATOM 743 C C . ASN A 1 94 ? -14.085 0.350 19.289 1.00 93.31 94 ASN A C 1
ATOM 745 O O . ASN A 1 94 ? -14.895 1.130 18.782 1.00 93.31 94 ASN A O 1
ATOM 749 N N . GLY A 1 95 ? -14.333 -0.292 20.435 1.00 93.06 95 GLY A N 1
ATOM 750 C CA . GLY A 1 95 ? -15.635 -0.251 21.106 1.00 93.06 95 GLY A CA 1
ATOM 751 C C . GLY A 1 95 ? -16.745 -0.804 20.204 1.00 93.06 95 GLY A C 1
ATOM 752 O O . GLY A 1 95 ? -16.632 -1.917 19.686 1.00 93.06 95 GLY A O 1
ATOM 753 N N . ASP A 1 96 ? -17.787 -0.003 19.983 1.00 94.88 96 ASP A N 1
ATOM 754 C CA . ASP A 1 96 ? -18.943 -0.351 19.141 1.00 94.88 96 ASP A CA 1
ATOM 755 C C . ASP A 1 96 ? -18.777 0.049 17.667 1.00 94.88 96 ASP A C 1
ATOM 757 O O . ASP A 1 96 ? -19.709 -0.067 16.871 1.00 94.88 96 ASP A O 1
ATOM 761 N N . ARG A 1 97 ? -17.598 0.547 17.282 1.00 95.12 97 ARG A N 1
ATOM 762 C CA . ARG A 1 97 ? -17.299 0.999 15.919 1.00 95.12 97 ARG A CA 1
ATOM 763 C C . ARG A 1 97 ? -16.098 0.251 15.352 1.00 95.12 97 ARG A C 1
ATOM 765 O O . ARG A 1 97 ? -15.392 -0.463 16.062 1.00 95.12 97 ARG A O 1
ATOM 772 N N . PHE A 1 98 ? -15.866 0.426 14.057 1.00 96.12 98 PHE A N 1
ATOM 773 C CA . PHE A 1 98 ? -14.645 -0.019 13.397 1.00 96.12 98 PHE A CA 1
ATOM 774 C C . PHE A 1 98 ? -13.844 1.192 12.949 1.00 96.12 98 PHE A C 1
ATOM 776 O O . PHE A 1 98 ? -14.378 2.089 12.298 1.00 96.12 98 PHE A O 1
ATOM 783 N N . ASP A 1 99 ? -12.557 1.188 13.271 1.00 96.56 99 ASP A N 1
ATOM 784 C CA . ASP A 1 99 ? -11.603 2.054 12.600 1.00 96.56 99 ASP A CA 1
ATOM 785 C C . ASP A 1 99 ? -11.309 1.457 11.230 1.00 96.56 99 ASP A C 1
ATOM 787 O O . ASP A 1 99 ? -11.001 0.271 11.135 1.00 96.56 99 ASP A O 1
ATOM 791 N N . VAL A 1 100 ? -11.430 2.265 10.175 1.00 97.94 100 VAL A N 1
ATOM 792 C CA . VAL A 1 100 ? -11.147 1.863 8.793 1.00 97.94 100 VAL A CA 1
ATOM 793 C C . VAL A 1 100 ? -10.088 2.795 8.224 1.00 97.94 100 VAL A C 1
ATOM 795 O O . VAL A 1 100 ? -10.282 4.013 8.148 1.00 97.94 100 VAL A O 1
ATOM 798 N N . ILE A 1 101 ? -8.957 2.215 7.835 1.00 98.50 101 ILE A N 1
ATOM 799 C CA . ILE A 1 101 ? -7.782 2.946 7.369 1.00 98.50 101 ILE A CA 1
ATOM 800 C C . ILE A 1 101 ? -7.316 2.420 6.014 1.00 98.50 101 ILE A C 1
ATOM 802 O O . ILE A 1 101 ? -7.443 1.234 5.697 1.00 98.50 101 ILE A O 1
ATOM 806 N N . GLY A 1 102 ? -6.739 3.313 5.219 1.00 98.50 102 GLY A N 1
ATOM 807 C CA . GLY A 1 102 ? -6.009 2.951 4.011 1.00 98.50 102 GLY A CA 1
ATOM 808 C C . GLY A 1 102 ? -4.524 2.775 4.317 1.00 98.50 102 GLY A C 1
ATOM 809 O O . GLY A 1 102 ? -3.946 3.586 5.037 1.00 98.50 102 GLY A O 1
ATOM 810 N N . VAL A 1 103 ? -3.868 1.763 3.749 1.00 98.56 103 VAL A N 1
ATOM 811 C CA . VAL A 1 103 ? -2.407 1.616 3.862 1.00 98.56 103 VAL A CA 1
ATOM 812 C C . VAL A 1 103 ? -1.782 1.489 2.484 1.00 98.56 103 VAL A C 1
ATOM 814 O O . VAL A 1 103 ? -2.079 0.558 1.741 1.00 98.56 103 VAL A O 1
ATOM 817 N N . GLU A 1 104 ? -0.889 2.419 2.157 1.00 98.00 104 GLU A N 1
ATOM 818 C CA . GLU A 1 104 ? -0.121 2.434 0.914 1.00 98.00 104 GLU A CA 1
ATOM 819 C C . GLU A 1 104 ? 1.322 1.989 1.172 1.00 98.00 104 GLU A C 1
ATOM 821 O O . GLU A 1 104 ? 2.016 2.533 2.038 1.00 98.00 104 GLU A O 1
ATOM 826 N N . VAL A 1 105 ? 1.808 1.008 0.409 1.00 97.06 105 VAL A N 1
ATOM 827 C CA . VAL A 1 105 ? 3.118 0.398 0.633 1.00 97.06 105 VAL A CA 1
ATOM 828 C C . VAL A 1 105 ? 4.155 1.000 -0.307 1.00 97.06 105 VAL A C 1
ATOM 830 O O . VAL A 1 105 ? 4.216 0.721 -1.504 1.00 97.06 105 VAL A O 1
ATOM 833 N N . LYS A 1 106 ? 5.092 1.769 0.252 1.00 94.62 106 LYS A N 1
ATOM 834 C CA . LYS A 1 106 ? 6.214 2.343 -0.501 1.00 94.62 106 LYS A CA 1
ATOM 835 C C . LYS A 1 106 ? 7.527 2.005 0.169 1.00 94.62 106 LYS A C 1
ATOM 837 O O . LYS A 1 106 ? 7.870 2.576 1.193 1.00 94.62 106 LYS A O 1
ATOM 842 N N . THR A 1 107 ? 8.366 1.185 -0.468 1.00 91.19 107 THR A N 1
ATOM 843 C CA . THR A 1 107 ? 9.709 0.894 0.071 1.00 91.19 107 THR A CA 1
ATOM 844 C C . THR A 1 107 ? 10.516 2.169 0.363 1.00 91.19 107 THR A C 1
ATOM 846 O O . THR A 1 107 ? 11.238 2.204 1.352 1.00 91.19 107 THR A O 1
ATOM 849 N N . SER A 1 108 ? 10.373 3.219 -0.455 1.00 89.31 108 SER A N 1
ATOM 850 C CA . SER A 1 108 ? 11.019 4.527 -0.257 1.00 89.31 108 SER A CA 1
ATOM 851 C C . SER A 1 108 ? 10.235 5.505 0.629 1.00 89.31 108 SER A C 1
ATOM 853 O O . SER A 1 108 ? 10.765 6.561 0.961 1.00 89.31 108 SER A O 1
ATOM 855 N N . GLY A 1 109 ? 8.969 5.214 0.944 1.00 88.50 109 GLY A N 1
ATOM 856 C CA . GLY A 1 109 ? 8.047 6.127 1.627 1.00 88.50 109 GLY A CA 1
ATOM 857 C C . GLY A 1 109 ? 7.544 7.313 0.793 1.00 88.50 109 GLY A C 1
ATOM 858 O O . GLY A 1 109 ? 6.846 8.168 1.326 1.00 88.50 109 GLY A O 1
ATOM 859 N N . ARG A 1 110 ? 7.887 7.408 -0.500 1.00 90.44 110 ARG A N 1
ATOM 860 C CA . ARG A 1 110 ? 7.491 8.541 -1.356 1.00 90.44 110 ARG A CA 1
ATOM 861 C C . ARG A 1 110 ? 6.282 8.202 -2.225 1.00 90.44 110 ARG A C 1
ATOM 863 O O . ARG A 1 110 ? 6.315 7.215 -2.957 1.00 90.44 110 ARG A O 1
ATOM 870 N N . LEU A 1 111 ? 5.279 9.079 -2.191 1.00 92.88 111 LEU A N 1
ATOM 871 C CA . LEU A 1 111 ? 4.109 9.056 -3.073 1.00 92.88 111 LEU A CA 1
ATOM 872 C C . LEU A 1 111 ? 4.322 9.939 -4.309 1.00 92.88 111 LEU A C 1
ATOM 874 O O . LEU A 1 111 ? 4.911 11.022 -4.215 1.00 92.88 111 LEU A O 1
ATOM 878 N N . LYS A 1 112 ? 3.795 9.500 -5.452 1.00 92.38 112 LYS A N 1
ATOM 879 C CA . LYS A 1 112 ? 3.674 10.288 -6.688 1.00 92.38 112 LYS A CA 1
ATOM 880 C C . LYS A 1 112 ? 2.567 11.343 -6.569 1.00 92.38 112 LYS A C 1
ATOM 882 O O . LYS A 1 112 ? 1.738 11.264 -5.669 1.00 92.38 112 LYS A O 1
ATOM 887 N N . GLY A 1 113 ? 2.542 12.319 -7.481 1.00 93.44 113 GLY A N 1
ATOM 888 C CA . GLY A 1 113 ? 1.534 13.395 -7.496 1.00 93.44 113 GLY A CA 1
ATOM 889 C C . GLY A 1 113 ? 0.096 12.869 -7.456 1.00 93.44 113 GLY A C 1
ATOM 890 O O . GLY A 1 113 ? -0.623 13.148 -6.501 1.00 93.44 113 GLY A O 1
ATOM 891 N N . GLU A 1 114 ? -0.251 12.008 -8.412 1.00 94.25 114 GLU A N 1
ATOM 892 C CA . GLU A 1 114 ? -1.570 11.367 -8.506 1.00 94.25 114 GLU A CA 1
ATOM 893 C C . GLU A 1 114 ? -1.923 10.548 -7.247 1.00 94.25 114 GLU A C 1
ATOM 895 O O . GLU A 1 114 ? -3.031 10.634 -6.732 1.00 94.25 114 GLU A O 1
ATOM 900 N N . GLU A 1 115 ? -0.971 9.794 -6.681 1.00 95.81 115 GLU A N 1
ATOM 901 C CA . GLU A 1 115 ? -1.193 9.022 -5.444 1.00 95.81 115 GLU A CA 1
ATOM 902 C C . GLU A 1 115 ? -1.541 9.945 -4.265 1.00 95.81 115 GLU A C 1
ATOM 904 O O . GLU A 1 115 ? -2.449 9.657 -3.489 1.00 95.81 115 GLU A O 1
ATOM 909 N N . LYS A 1 116 ? -0.871 11.102 -4.153 1.00 96.12 116 LYS A N 1
ATOM 910 C CA . LYS A 1 116 ? -1.195 12.108 -3.129 1.00 96.12 116 LYS A CA 1
ATOM 911 C C . LYS A 1 116 ? -2.591 12.700 -3.336 1.00 96.12 116 LYS A C 1
ATOM 913 O O . LYS A 1 116 ? -3.265 13.003 -2.354 1.00 96.12 116 LYS A O 1
ATOM 918 N N . GLU A 1 117 ? -3.010 12.911 -4.580 1.00 96.81 117 GLU A N 1
ATOM 919 C CA . GLU A 1 117 ? -4.354 13.408 -4.898 1.00 96.81 117 GLU A CA 1
ATOM 920 C C . GLU A 1 117 ? -5.428 12.392 -4.531 1.00 96.81 117 GLU A C 1
ATOM 922 O O . GLU A 1 117 ? -6.400 12.761 -3.877 1.00 96.81 117 GLU A O 1
ATOM 927 N N . LYS A 1 118 ? -5.207 11.107 -4.820 1.00 97.44 118 LYS A N 1
ATOM 928 C CA . LYS A 1 118 ? -6.102 10.028 -4.385 1.00 97.44 118 LYS A CA 1
ATOM 929 C C . LYS A 1 118 ? -6.192 9.934 -2.866 1.00 97.44 118 LYS A C 1
ATOM 931 O O . LYS A 1 118 ? -7.294 9.816 -2.340 1.00 97.44 118 LYS A O 1
ATOM 936 N N . CYS A 1 119 ? -5.072 10.060 -2.146 1.00 97.62 119 CYS A N 1
ATOM 937 C CA . CYS A 1 119 ? -5.105 10.124 -0.681 1.00 97.62 119 CYS A CA 1
ATOM 938 C C . CYS A 1 119 ? -5.972 11.288 -0.183 1.00 97.62 119 CYS A C 1
ATOM 940 O O . CYS A 1 119 ? -6.836 11.091 0.668 1.00 97.62 119 CYS A O 1
ATOM 942 N N . ARG A 1 120 ? -5.773 12.495 -0.734 1.00 97.25 120 ARG A N 1
ATOM 943 C CA . ARG A 1 120 ? -6.599 13.666 -0.395 1.00 97.25 120 ARG A CA 1
ATOM 944 C C . ARG A 1 120 ? -8.074 13.419 -0.683 1.00 97.25 120 ARG A C 1
ATOM 946 O O . ARG A 1 120 ? -8.909 13.788 0.134 1.00 97.25 120 ARG A O 1
ATOM 953 N N . TRP A 1 121 ? -8.381 12.806 -1.822 1.00 98.12 121 TRP A N 1
ATOM 954 C CA . TRP A 1 121 ? -9.746 12.501 -2.223 1.00 98.12 121 TRP A CA 1
ATOM 955 C C . TRP A 1 121 ? -10.429 11.559 -1.228 1.00 98.12 121 TRP A C 1
ATOM 957 O O . TRP A 1 121 ? -11.505 11.882 -0.734 1.00 98.12 121 TRP A O 1
ATOM 967 N N . TYR A 1 122 ? -9.788 10.442 -0.874 1.00 98.25 122 TYR A N 1
ATOM 968 C CA . TYR A 1 122 ? -10.358 9.478 0.072 1.00 98.25 122 TYR A CA 1
ATOM 969 C C . TYR A 1 122 ? -10.604 10.076 1.456 1.00 98.25 122 TYR A C 1
ATOM 971 O O . TYR A 1 122 ? -11.656 9.827 2.037 1.00 98.25 122 TYR A O 1
ATOM 979 N N . LEU A 1 123 ? -9.657 10.871 1.965 1.00 97.56 123 LEU A N 1
ATOM 980 C CA . LEU A 1 123 ? -9.794 11.529 3.266 1.00 97.56 123 LEU A CA 1
ATOM 981 C C . LEU A 1 123 ? -10.886 12.604 3.241 1.00 97.56 123 LEU A C 1
ATOM 983 O O . LEU A 1 123 ? -11.673 12.697 4.173 1.00 97.56 123 LEU A O 1
ATOM 987 N N . LYS A 1 124 ? -10.967 13.394 2.162 1.00 97.25 124 LYS A N 1
ATOM 988 C CA . LYS A 1 124 ? -12.004 14.424 1.994 1.00 97.25 124 LYS A CA 1
ATOM 989 C C . LYS A 1 124 ? -13.415 13.828 1.946 1.00 97.25 124 LYS A C 1
ATOM 991 O O . LYS A 1 124 ? -14.344 14.476 2.406 1.00 97.25 124 LYS A O 1
ATOM 996 N N . ASN A 1 125 ? -13.568 12.638 1.368 1.00 97.62 125 ASN A N 1
ATOM 997 C CA . ASN A 1 125 ? -14.850 11.933 1.268 1.00 97.62 125 ASN A CA 1
ATOM 998 C C . ASN A 1 125 ? -15.092 10.962 2.438 1.00 97.62 125 ASN A C 1
ATOM 1000 O O . ASN A 1 125 ? -15.985 10.129 2.345 1.00 97.62 125 ASN A O 1
ATOM 1004 N N . GLU A 1 126 ? -14.276 11.025 3.497 1.00 96.69 126 GLU A N 1
ATOM 1005 C CA . GLU A 1 126 ? -14.447 10.242 4.731 1.00 96.69 126 GLU A CA 1
ATOM 1006 C C . GLU A 1 126 ? -14.502 8.715 4.516 1.00 96.69 126 GLU A C 1
ATOM 1008 O O . GLU A 1 126 ? -15.018 7.971 5.346 1.00 96.69 126 GLU A O 1
ATOM 1013 N N . ILE A 1 127 ? -13.920 8.222 3.414 1.00 96.81 127 ILE A N 1
ATOM 1014 C CA . ILE A 1 127 ? -13.853 6.783 3.104 1.00 96.81 127 ILE A CA 1
ATOM 1015 C C . ILE A 1 127 ? -12.903 6.068 4.064 1.00 96.81 127 ILE A C 1
ATOM 1017 O O . ILE A 1 127 ? -13.168 4.957 4.516 1.00 96.81 127 ILE A O 1
ATOM 1021 N N . PHE A 1 128 ? -11.775 6.712 4.357 1.00 97.88 128 PHE A N 1
ATOM 1022 C CA . PHE A 1 128 ? -10.809 6.249 5.340 1.00 97.88 128 PHE A CA 1
ATOM 1023 C C . PHE A 1 128 ? -10.642 7.324 6.400 1.00 97.88 128 PHE A C 1
ATOM 1025 O O . PHE A 1 128 ? -10.480 8.500 6.070 1.00 97.88 128 PHE A O 1
ATOM 1032 N N . ARG A 1 129 ? -10.611 6.910 7.669 1.00 96.62 129 ARG A N 1
ATOM 1033 C CA . ARG A 1 129 ? -10.291 7.803 8.789 1.00 96.62 129 ARG A CA 1
ATOM 1034 C C . ARG A 1 129 ? -8.875 8.361 8.651 1.00 96.62 129 ARG A C 1
ATOM 1036 O O . ARG A 1 129 ? -8.620 9.530 8.928 1.00 96.62 129 ARG A O 1
ATOM 1043 N N . GLU A 1 130 ? -7.948 7.511 8.228 1.00 97.31 130 GLU A N 1
ATOM 1044 C CA . GLU A 1 130 ? -6.564 7.875 7.961 1.00 97.31 130 GLU A CA 1
ATOM 1045 C C . GLU A 1 130 ? -5.984 7.041 6.821 1.00 97.31 130 GLU A C 1
ATOM 1047 O O . GLU A 1 130 ? -6.470 5.956 6.493 1.00 97.31 130 GLU A O 1
ATOM 1052 N N . ILE A 1 131 ? -4.917 7.565 6.217 1.00 98.38 131 ILE A N 1
ATOM 1053 C CA . ILE A 1 131 ? -4.115 6.832 5.245 1.00 98.38 131 ILE A CA 1
ATOM 1054 C C . ILE A 1 131 ? -2.674 6.806 5.734 1.00 98.38 131 ILE A C 1
ATOM 1056 O O . ILE A 1 131 ? -2.046 7.858 5.897 1.00 98.38 131 ILE A O 1
ATOM 1060 N N . LEU A 1 132 ? -2.152 5.602 5.947 1.00 98.44 132 LEU A N 1
ATOM 1061 C CA . LEU A 1 132 ? -0.787 5.366 6.394 1.00 98.44 132 LEU A CA 1
ATOM 1062 C C . LEU A 1 132 ? 0.102 4.957 5.221 1.00 98.44 132 LEU A C 1
ATOM 1064 O O . LEU A 1 132 ? -0.274 4.150 4.374 1.00 98.44 132 LEU A O 1
ATOM 1068 N N . ILE A 1 133 ? 1.317 5.496 5.184 1.00 98.12 133 ILE A N 1
ATOM 1069 C CA . ILE A 1 133 ? 2.339 5.129 4.210 1.00 98.12 133 ILE A CA 1
ATOM 1070 C C . ILE A 1 133 ? 3.319 4.215 4.927 1.00 98.12 133 ILE A C 1
ATOM 1072 O O . ILE A 1 133 ? 4.110 4.669 5.758 1.00 98.12 133 ILE A O 1
ATOM 1076 N N . ALA A 1 134 ? 3.272 2.928 4.594 1.00 98.06 134 ALA A N 1
ATOM 1077 C CA . ALA A 1 134 ? 4.205 1.946 5.115 1.00 98.06 134 ALA A CA 1
ATOM 1078 C C . ALA A 1 134 ? 5.527 2.057 4.349 1.00 98.06 134 ALA A C 1
ATOM 1080 O O . ALA A 1 134 ? 5.597 1.761 3.149 1.00 98.06 134 ALA A O 1
ATOM 1081 N N . LYS A 1 135 ? 6.592 2.471 5.040 1.00 96.19 135 LYS A N 1
ATOM 1082 C CA . LYS A 1 135 ? 7.939 2.576 4.474 1.00 96.19 135 LYS A CA 1
ATOM 1083 C C . LYS A 1 135 ? 8.924 1.632 5.133 1.00 96.19 135 LYS A C 1
ATOM 1085 O O . LYS A 1 135 ? 8.812 1.254 6.298 1.00 96.19 135 LYS A O 1
ATOM 1090 N N . LYS A 1 136 ? 9.919 1.240 4.343 1.00 95.06 136 LYS A N 1
ATOM 1091 C CA . LYS A 1 136 ? 10.954 0.316 4.777 1.00 95.06 136 LYS A CA 1
ATOM 1092 C C . LYS A 1 136 ? 12.052 1.077 5.509 1.00 95.06 136 LYS A C 1
ATOM 1094 O O . LYS A 1 136 ? 12.746 1.884 4.898 1.00 95.06 136 LYS A O 1
ATOM 1099 N N . LEU A 1 137 ? 12.289 0.721 6.764 1.00 94.31 137 LEU A N 1
ATOM 1100 C CA . LEU A 1 137 ? 13.495 1.091 7.492 1.00 94.31 137 LEU A CA 1
ATOM 1101 C C . LEU A 1 137 ? 14.486 -0.069 7.475 1.00 94.31 137 LEU A C 1
ATOM 1103 O O . LEU A 1 137 ? 14.135 -1.220 7.747 1.00 94.31 137 LEU A O 1
ATOM 1107 N N . LYS A 1 138 ? 15.740 0.224 7.130 1.00 89.19 138 LYS A N 1
ATOM 1108 C CA . LYS A 1 138 ? 16.832 -0.746 7.211 1.00 89.19 138 LYS A CA 1
ATOM 1109 C C . LYS A 1 138 ? 17.663 -0.432 8.449 1.00 89.19 138 LYS A C 1
ATOM 1111 O O . LYS A 1 138 ? 18.406 0.540 8.456 1.00 89.19 138 LYS A O 1
ATOM 1116 N N . GLU A 1 139 ? 17.568 -1.288 9.456 1.00 88.62 139 GLU A N 1
ATOM 1117 C CA . GLU A 1 139 ? 18.377 -1.209 10.670 1.00 88.62 139 GLU A CA 1
ATOM 1118 C C . GLU A 1 139 ? 19.367 -2.374 10.669 1.00 88.62 139 GLU A C 1
ATOM 1120 O O . GLU A 1 139 ? 19.005 -3.517 10.957 1.00 88.62 139 GLU A O 1
ATOM 1125 N N . LYS A 1 140 ? 20.627 -2.103 10.305 1.00 88.06 140 LYS A N 1
ATOM 1126 C CA . LYS A 1 140 ? 21.671 -3.130 10.135 1.00 88.06 140 LYS A CA 1
ATOM 1127 C C .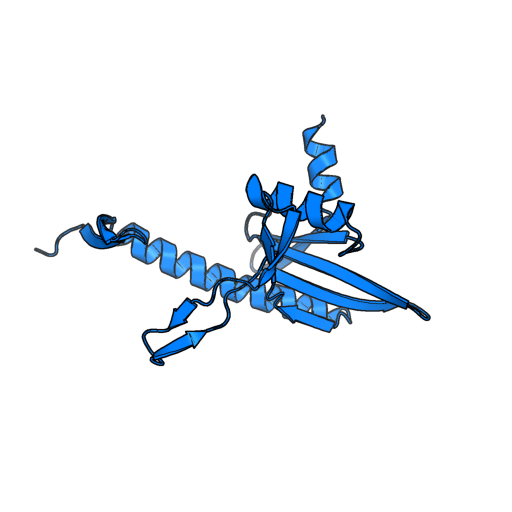 LYS A 1 140 ? 21.177 -4.272 9.220 1.00 88.06 140 LYS A C 1
ATOM 1129 O O . LYS A 1 140 ? 20.963 -4.062 8.021 1.00 88.06 140 LYS A O 1
ATOM 1134 N N . ASN A 1 141 ? 20.954 -5.454 9.798 1.00 87.38 141 ASN A N 1
ATOM 1135 C CA . ASN A 1 141 ? 20.509 -6.674 9.118 1.00 87.38 141 ASN A CA 1
ATOM 1136 C C . ASN A 1 141 ? 18.997 -6.925 9.238 1.00 87.38 141 ASN A C 1
ATOM 1138 O O . ASN A 1 141 ? 18.494 -7.916 8.710 1.00 87.38 141 ASN A O 1
ATOM 1142 N N . ARG A 1 142 ? 18.259 -6.044 9.921 1.00 87.88 142 ARG A N 1
ATOM 1143 C CA . ARG A 1 142 ? 16.813 -6.152 10.119 1.00 87.88 142 ARG A CA 1
ATOM 1144 C C . ARG A 1 142 ? 16.076 -5.110 9.289 1.00 87.88 142 ARG A C 1
ATOM 1146 O O . ARG A 1 142 ? 16.591 -4.044 8.949 1.00 87.88 142 ARG A O 1
ATOM 1153 N N . ILE A 1 143 ? 14.854 -5.465 8.919 1.00 89.25 143 ILE A N 1
ATOM 1154 C CA . ILE A 1 143 ? 13.931 -4.572 8.229 1.00 89.25 143 ILE A CA 1
ATOM 1155 C C . ILE A 1 143 ? 12.813 -4.268 9.208 1.00 89.25 143 ILE A C 1
ATOM 1157 O O . ILE A 1 143 ? 12.156 -5.198 9.671 1.00 89.25 143 ILE A O 1
ATOM 1161 N N . ARG A 1 144 ? 12.609 -2.985 9.486 1.00 93.62 144 ARG A N 1
ATOM 1162 C CA . ARG A 1 144 ? 11.454 -2.480 10.218 1.00 93.62 144 ARG A CA 1
ATOM 1163 C C . ARG A 1 144 ? 10.496 -1.774 9.273 1.00 93.62 144 ARG A C 1
ATOM 1165 O O . ARG A 1 144 ? 10.887 -1.326 8.191 1.00 93.62 144 ARG A O 1
ATOM 1172 N N . ILE A 1 145 ? 9.240 -1.724 9.688 1.00 97.12 145 ILE A N 1
ATOM 1173 C CA . ILE A 1 145 ? 8.177 -1.028 8.979 1.00 97.12 145 ILE A CA 1
ATOM 1174 C C . ILE A 1 145 ? 7.848 0.206 9.805 1.00 97.12 145 ILE A C 1
ATOM 1176 O O . ILE A 1 145 ? 7.561 0.098 10.996 1.00 97.12 145 ILE A O 1
ATOM 1180 N N . GLU A 1 146 ? 7.944 1.369 9.176 1.00 96.81 146 GLU A N 1
ATOM 1181 C CA . GLU A 1 146 ? 7.475 2.624 9.750 1.00 96.81 146 GLU A CA 1
ATOM 1182 C C . GLU A 1 146 ? 6.213 3.043 9.006 1.00 96.81 146 GLU A C 1
ATOM 1184 O O . GLU A 1 146 ? 6.180 2.999 7.774 1.00 96.81 146 GLU A O 1
ATOM 1189 N N . TYR A 1 147 ? 5.197 3.454 9.755 1.00 97.75 147 TYR A N 1
ATOM 1190 C CA . TYR A 1 147 ? 3.951 3.977 9.215 1.00 97.75 147 TYR A CA 1
ATOM 1191 C C . TYR A 1 147 ? 3.930 5.481 9.432 1.00 97.75 147 TYR A C 1
ATOM 1193 O O . TYR A 1 147 ? 4.049 5.945 10.563 1.00 97.75 147 TYR A O 1
ATOM 1201 N N . ILE A 1 148 ? 3.797 6.239 8.348 1.00 96.06 148 ILE A N 1
ATOM 1202 C CA . ILE A 1 148 ? 3.655 7.694 8.410 1.00 96.06 148 ILE A CA 1
ATOM 1203 C C . ILE A 1 148 ? 2.230 8.051 8.020 1.00 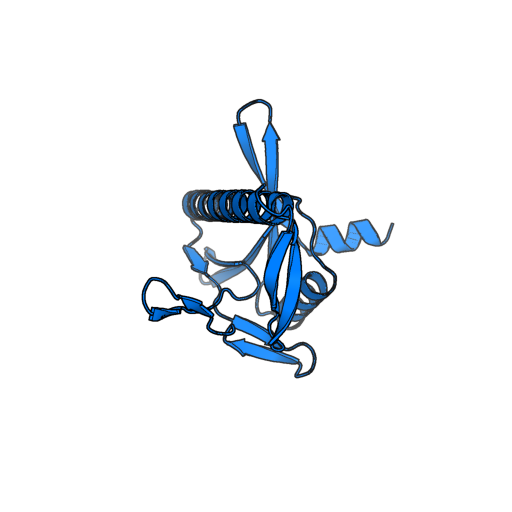96.06 148 ILE A C 1
ATOM 1205 O O . ILE A 1 148 ? 1.764 7.613 6.968 1.00 96.06 148 ILE A O 1
ATOM 1209 N N . ASN A 1 149 ? 1.558 8.882 8.810 1.00 96.75 149 ASN A N 1
ATOM 1210 C CA . ASN A 1 149 ? 0.264 9.418 8.414 1.00 96.75 149 ASN A CA 1
ATOM 1211 C C . ASN A 1 149 ? 0.428 10.381 7.222 1.00 96.75 149 ASN A C 1
ATOM 1213 O O . ASN A 1 149 ? 1.278 11.277 7.227 1.00 96.75 149 ASN A O 1
ATOM 1217 N N . PHE A 1 150 ? -0.391 10.204 6.183 1.00 96.50 150 PHE A N 1
ATOM 1218 C CA . PHE A 1 150 ? -0.360 11.033 4.979 1.00 96.50 150 PHE A CA 1
ATOM 1219 C C . PHE A 1 150 ? -0.465 12.538 5.276 1.00 96.50 150 PHE A 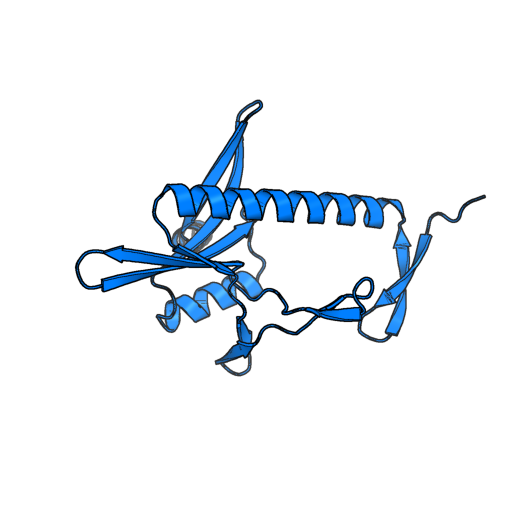C 1
ATOM 1221 O O . PHE A 1 150 ? 0.227 13.342 4.644 1.00 96.50 150 PHE A O 1
ATOM 1228 N N . LEU A 1 151 ? -1.296 12.928 6.246 1.00 93.88 151 LEU A N 1
ATOM 1229 C CA . LEU A 1 151 ? -1.490 14.333 6.603 1.00 93.88 151 LEU A CA 1
ATOM 1230 C C . LEU A 1 151 ? -0.215 14.961 7.177 1.00 93.88 151 LEU A C 1
ATOM 1232 O O . LEU A 1 151 ? 0.050 16.138 6.931 1.00 93.88 151 LEU A O 1
ATOM 1236 N N . ASP A 1 152 ? 0.620 14.188 7.868 1.00 90.94 152 ASP A N 1
ATOM 1237 C CA . ASP A 1 152 ? 1.884 14.690 8.412 1.00 90.94 152 ASP A CA 1
ATOM 1238 C C . ASP A 1 152 ? 2.937 14.888 7.317 1.00 90.94 152 ASP A C 1
ATOM 1240 O O . ASP A 1 152 ? 3.685 15.869 7.342 1.00 90.94 152 ASP A O 1
ATOM 1244 N N . ILE A 1 153 ? 2.914 14.049 6.273 1.00 85.25 153 ILE A N 1
ATOM 1245 C CA . ILE A 1 153 ? 3.710 14.274 5.056 1.00 85.25 153 ILE A CA 1
ATOM 1246 C C . ILE A 1 153 ? 3.296 15.594 4.389 1.00 85.25 153 ILE A C 1
ATOM 1248 O O . ILE A 1 153 ? 4.155 16.338 3.919 1.00 85.25 153 ILE A O 1
ATOM 1252 N N . GLN A 1 154 ? 1.997 15.917 4.348 1.00 78.50 154 GLN A N 1
ATOM 1253 C CA . GLN A 1 154 ? 1.526 17.178 3.761 1.00 78.50 154 GLN A CA 1
ATOM 1254 C C . GLN A 1 154 ? 1.960 18.406 4.568 1.00 78.50 154 GLN A C 1
ATOM 1256 O O . GLN A 1 154 ? 2.338 19.413 3.970 1.00 78.50 154 GLN A O 1
ATOM 1261 N N . LYS A 1 155 ? 1.923 18.332 5.904 1.00 78.31 155 LYS A N 1
ATOM 1262 C CA . LYS A 1 155 ? 2.343 19.436 6.784 1.00 78.31 155 LYS A CA 1
ATOM 1263 C C . LYS A 1 155 ? 3.835 19.741 6.639 1.00 78.31 155 LYS A C 1
ATOM 1265 O O . LYS A 1 155 ? 4.205 20.908 6.582 1.00 78.31 155 LYS A O 1
ATOM 1270 N N . GLY A 1 156 ? 4.675 18.711 6.512 1.00 61.22 156 GLY A N 1
ATOM 1271 C CA . GLY A 1 156 ? 6.122 18.868 6.320 1.00 61.22 156 GLY A CA 1
ATOM 1272 C C . GLY A 1 156 ? 6.537 19.491 4.980 1.00 61.22 156 GLY A C 1
ATOM 1273 O O . GLY A 1 156 ? 7.670 19.931 4.860 1.00 61.22 156 GLY A O 1
ATOM 1274 N N . ILE A 1 157 ? 5.638 19.548 3.988 1.00 57.38 157 ILE A N 1
ATOM 1275 C CA . ILE A 1 157 ? 5.871 20.191 2.678 1.00 57.38 157 ILE A CA 1
ATOM 1276 C C . ILE A 1 157 ? 5.537 21.697 2.710 1.00 57.38 157 ILE A C 1
ATOM 1278 O O . ILE A 1 157 ? 5.936 22.429 1.812 1.00 57.38 157 ILE A O 1
ATOM 1282 N N . ARG A 1 158 ? 4.789 22.170 3.719 1.00 49.09 158 ARG A N 1
ATOM 1283 C CA . ARG A 1 158 ? 4.384 23.584 3.866 1.00 49.09 158 ARG A CA 1
ATOM 1284 C C . ARG A 1 158 ? 5.353 24.426 4.717 1.00 49.09 158 ARG A C 1
ATOM 1286 O O . ARG A 1 158 ? 5.026 25.572 5.010 1.00 49.09 158 ARG A O 1
ATOM 1293 N N . LYS A 1 159 ? 6.484 23.858 5.140 1.00 39.53 159 LYS A N 1
ATOM 1294 C CA . LYS A 1 159 ? 7.616 24.580 5.740 1.00 39.53 159 LYS A CA 1
ATOM 1295 C C . LYS A 1 159 ? 8.708 24.732 4.694 1.00 39.53 159 LYS A C 1
ATOM 1297 O O . LYS A 1 159 ? 9.361 25.791 4.714 1.00 39.53 159 LYS A O 1
#